Protein AF-A0A776LFB0-F1 (afdb_monomer)

Foldseek 3Di:
DCPVVVVVVVVVVVVLVCCVVPPVVSNVVVVVVLVVQLVVLVVVLVVVLVPDDVVCSCVSSVVSSVSSD

Organism: Escherichia coli (NCBI:txid562)

Radius of gyration: 17.64 Å; Cα contacts (8 Å, |Δi|>4): 37; chains: 1; bounding box: 38×24×42 Å

pLDDT: m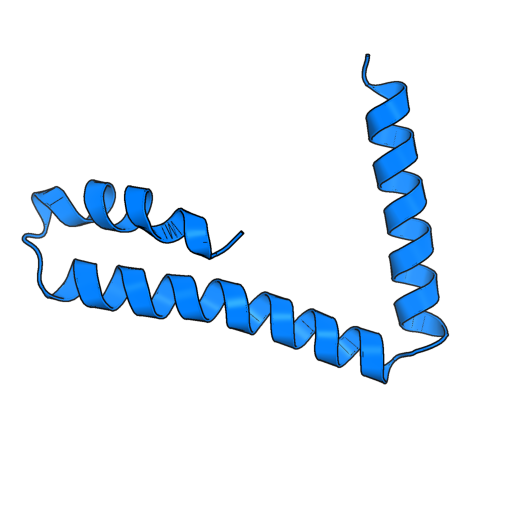ean 97.79, std 2.55, range [77.62, 98.69]

Sequence (69 aa):
MFTDTITKCAANAARIARLSANNPLGFWVSSAMAGAYVGLGIILIFTLGNLLDPSVRPLVMGATFGIAL

Structure (mmCIF, N/CA/C/O backbone):
data_AF-A0A776LFB0-F1
#
_entry.id   AF-A0A776LFB0-F1
#
loop_
_atom_site.group_PDB
_atom_site.id
_atom_site.type_symbol
_atom_site.label_atom_id
_atom_site.label_alt_id
_atom_site.label_comp_id
_atom_site.label_asym_id
_atom_site.label_entity_id
_atom_site.label_seq_id
_atom_site.pdbx_PDB_ins_code
_atom_site.Cartn_x
_atom_site.Cartn_y
_atom_site.Cartn_z
_atom_site.occupancy
_atom_site.B_iso_or_equiv
_atom_site.auth_seq_id
_atom_site.auth_comp_id
_atom_site.auth_asym_id
_atom_site.auth_atom_id
_atom_site.pdbx_PDB_model_num
ATOM 1 N N . MET A 1 1 ? -22.380 14.600 -2.117 1.00 77.62 1 MET A N 1
ATOM 2 C CA . MET A 1 1 ? -21.392 13.823 -2.900 1.00 77.62 1 MET A CA 1
ATOM 3 C C . MET A 1 1 ? -20.275 13.240 -2.034 1.00 77.62 1 MET A C 1
ATOM 5 O O . MET A 1 1 ? -19.956 12.080 -2.224 1.00 77.62 1 MET A O 1
ATOM 9 N N . PHE A 1 2 ? -19.700 13.979 -1.072 1.00 94.31 2 PHE A N 1
ATOM 10 C CA . PHE A 1 2 ? -18.592 13.462 -0.241 1.00 94.31 2 PHE A CA 1
ATOM 11 C C . PHE A 1 2 ? -19.012 12.874 1.112 1.00 94.31 2 PHE A C 1
ATOM 13 O O . PHE A 1 2 ? -18.274 12.071 1.675 1.00 94.31 2 PHE A O 1
ATOM 20 N N . THR A 1 3 ? -20.190 13.245 1.625 1.00 96.31 3 THR A N 1
ATOM 21 C CA . THR A 1 3 ? -20.667 12.847 2.959 1.00 96.31 3 THR A CA 1
ATOM 22 C C . THR A 1 3 ? -20.696 11.331 3.141 1.00 96.31 3 THR A C 1
ATOM 24 O O . THR A 1 3 ? -20.211 10.836 4.151 1.00 96.31 3 THR A O 1
ATOM 27 N N . ASP A 1 4 ? -21.168 10.578 2.146 1.00 96.69 4 ASP A N 1
ATOM 28 C CA . ASP A 1 4 ? -21.238 9.115 2.237 1.00 96.69 4 ASP A CA 1
ATOM 29 C C . ASP A 1 4 ? -19.850 8.469 2.303 1.00 96.69 4 ASP A C 1
ATOM 31 O O . ASP A 1 4 ? -19.623 7.542 3.081 1.00 96.69 4 ASP A O 1
ATOM 35 N N . THR A 1 5 ? -18.893 8.977 1.522 1.00 97.56 5 THR A N 1
ATOM 36 C CA . THR A 1 5 ? -17.501 8.509 1.551 1.00 97.56 5 THR A CA 1
ATOM 37 C C . THR A 1 5 ? -16.844 8.836 2.890 1.00 97.56 5 THR A C 1
ATOM 39 O O . THR A 1 5 ? -16.184 7.976 3.469 1.00 97.56 5 THR A O 1
ATOM 42 N N . ILE A 1 6 ? -17.084 10.036 3.429 1.00 98.00 6 ILE A N 1
ATOM 43 C CA . ILE A 1 6 ? -16.600 10.440 4.758 1.00 98.00 6 ILE A CA 1
ATOM 44 C C . ILE A 1 6 ? -17.155 9.498 5.833 1.00 98.00 6 ILE A C 1
ATOM 46 O O . ILE A 1 6 ? -16.389 8.972 6.643 1.00 98.00 6 ILE A O 1
ATOM 50 N N . THR A 1 7 ? -18.457 9.208 5.803 1.00 98.06 7 THR A N 1
ATOM 51 C CA . THR A 1 7 ? -19.097 8.289 6.755 1.00 98.06 7 THR A CA 1
ATOM 52 C C . THR A 1 7 ? -18.535 6.869 6.648 1.00 98.06 7 THR A C 1
ATOM 54 O O . THR A 1 7 ? -18.282 6.233 7.672 1.00 98.06 7 THR A O 1
ATOM 57 N N . LYS A 1 8 ? -18.257 6.369 5.435 1.00 98.38 8 LYS A N 1
ATOM 58 C CA . LYS A 1 8 ? -17.603 5.060 5.235 1.00 98.38 8 LYS A CA 1
ATOM 59 C C . LYS A 1 8 ? -16.192 5.023 5.827 1.00 98.38 8 LYS A C 1
ATOM 61 O O . LYS A 1 8 ? -15.842 4.053 6.502 1.00 98.38 8 LYS A O 1
ATOM 66 N N . CYS A 1 9 ? -15.398 6.075 5.629 1.00 98.31 9 CYS A N 1
ATOM 67 C CA . CYS A 1 9 ? -14.067 6.183 6.227 1.00 98.31 9 CYS A CA 1
ATOM 68 C C . CYS A 1 9 ? -14.138 6.223 7.762 1.00 98.31 9 CYS A C 1
ATOM 70 O O . CYS A 1 9 ? -13.390 5.500 8.422 1.00 98.31 9 CYS A O 1
ATOM 72 N N . ALA A 1 10 ? -15.077 6.985 8.333 1.00 98.38 10 ALA A N 1
ATOM 73 C CA . ALA A 1 10 ? -15.299 7.045 9.778 1.00 98.38 10 ALA A CA 1
ATOM 74 C C . ALA A 1 10 ? -15.712 5.678 10.360 1.00 98.38 10 ALA A C 1
ATOM 76 O O . ALA A 1 10 ? -15.176 5.240 11.381 1.00 98.38 10 ALA A O 1
ATOM 77 N N . ALA A 1 11 ? -16.600 4.952 9.675 1.00 98.56 11 ALA A N 1
ATOM 78 C CA . ALA A 1 11 ? -16.991 3.600 10.066 1.00 98.56 11 ALA A CA 1
ATOM 79 C C . ALA A 1 11 ? -15.805 2.616 10.022 1.00 98.56 11 ALA A C 1
ATOM 81 O O . ALA A 1 11 ? -15.640 1.798 10.934 1.00 98.56 11 ALA A O 1
ATOM 82 N N . ASN A 1 12 ? -14.941 2.710 9.003 1.00 98.56 12 ASN A N 1
ATOM 83 C CA . ASN A 1 12 ? -13.728 1.896 8.927 1.00 98.56 12 ASN A CA 1
ATOM 84 C C . ASN A 1 12 ? -12.727 2.246 10.041 1.00 98.56 12 ASN A C 1
ATOM 86 O O . ASN A 1 12 ? -12.146 1.336 10.626 1.00 98.56 12 ASN A O 1
ATOM 90 N N . ALA A 1 13 ? -12.575 3.523 10.403 1.00 98.62 13 ALA A N 1
ATOM 91 C CA . ALA A 1 13 ? -11.731 3.933 11.528 1.00 98.62 13 ALA A CA 1
ATOM 92 C C . ALA A 1 13 ? -12.200 3.297 12.849 1.00 98.62 13 ALA A C 1
ATOM 94 O O . ALA A 1 13 ? -11.402 2.689 13.564 1.00 98.62 13 ALA A O 1
ATOM 95 N N . ALA A 1 14 ? -13.508 3.321 13.127 1.00 98.56 14 ALA A N 1
ATOM 96 C CA . ALA A 1 14 ? -14.080 2.649 14.295 1.00 98.56 14 ALA A CA 1
ATOM 97 C C . ALA A 1 14 ? -13.893 1.118 14.257 1.00 98.56 14 ALA A C 1
ATOM 99 O O . ALA A 1 14 ? -13.751 0.469 15.296 1.00 98.56 14 ALA A O 1
ATOM 100 N N . ARG A 1 15 ? -13.890 0.501 13.068 1.00 98.56 15 ARG A N 1
ATOM 101 C CA . ARG A 1 15 ? -13.577 -0.928 12.898 1.00 98.56 15 ARG A CA 1
ATOM 102 C C . ARG A 1 15 ? -12.103 -1.223 13.198 1.00 98.56 15 ARG A C 1
ATOM 104 O O . ARG A 1 15 ? -11.831 -2.190 13.901 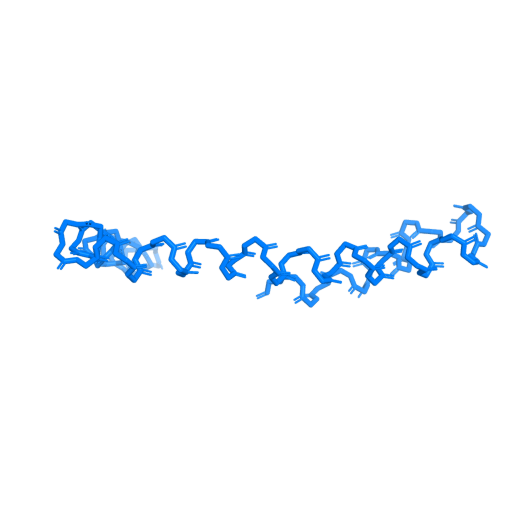1.00 98.56 15 ARG A O 1
ATOM 111 N N . ILE A 1 16 ? -11.175 -0.398 12.711 1.00 98.44 16 ILE A N 1
ATOM 112 C CA . ILE A 1 16 ? -9.732 -0.539 12.965 1.00 98.44 16 ILE A CA 1
ATOM 113 C C . ILE A 1 16 ? -9.431 -0.376 14.460 1.00 98.44 16 ILE A C 1
ATOM 115 O O . ILE A 1 16 ? -8.731 -1.210 15.029 1.00 98.44 16 ILE A O 1
ATOM 119 N N . ALA A 1 17 ? -10.015 0.632 15.117 1.00 98.50 17 ALA A N 1
ATOM 120 C CA . ALA A 1 17 ? -9.850 0.848 16.556 1.00 98.50 17 ALA A CA 1
ATOM 121 C C . ALA A 1 17 ? -10.331 -0.360 17.379 1.00 98.50 17 ALA A C 1
ATOM 123 O O . ALA A 1 17 ? -9.619 -0.833 18.263 1.00 98.50 17 ALA A O 1
ATOM 124 N N . ARG A 1 18 ? -11.502 -0.919 17.037 1.00 98.50 18 ARG A N 1
ATOM 125 C CA . ARG A 1 18 ? -12.015 -2.145 17.670 1.00 98.50 18 ARG A CA 1
ATOM 126 C C . ARG A 1 18 ? -11.127 -3.360 17.412 1.00 98.50 18 ARG A C 1
ATOM 128 O O . ARG A 1 18 ? -10.925 -4.145 18.329 1.00 98.50 18 ARG A O 1
ATOM 135 N N . LEU A 1 19 ? -10.597 -3.522 16.197 1.00 98.44 19 LEU A N 1
ATOM 136 C CA . LEU A 1 19 ? -9.674 -4.617 15.879 1.00 98.44 19 LEU A CA 1
ATOM 137 C C . LEU A 1 19 ? -8.402 -4.523 16.730 1.00 98.44 19 LEU A C 1
ATOM 139 O O . LEU A 1 19 ? -7.994 -5.520 17.311 1.00 98.44 19 LEU A O 1
ATOM 143 N N . SER A 1 20 ? -7.829 -3.324 16.842 1.00 98.12 20 SER A N 1
ATOM 144 C CA . SER A 1 20 ? -6.630 -3.069 17.643 1.00 98.12 20 SER A CA 1
ATOM 145 C C . SER A 1 20 ? -6.844 -3.380 19.130 1.00 98.12 20 SER A C 1
ATOM 147 O O . SER A 1 20 ? -6.050 -4.106 19.724 1.00 98.12 20 SER A O 1
ATOM 149 N N . ALA A 1 21 ? -7.950 -2.907 19.718 1.00 98.06 21 ALA A N 1
ATOM 150 C CA . ALA A 1 21 ? -8.233 -3.100 21.141 1.00 98.06 21 ALA A CA 1
ATOM 151 C C . ALA A 1 21 ? -8.662 -4.535 21.493 1.00 98.06 21 ALA A C 1
ATOM 153 O O . ALA A 1 21 ? -8.247 -5.073 22.516 1.00 98.06 21 ALA A O 1
ATOM 154 N N . ASN A 1 22 ? -9.495 -5.159 20.654 1.00 98.38 22 ASN A N 1
ATOM 155 C CA . ASN A 1 22 ? -10.170 -6.410 21.008 1.00 98.38 22 ASN A CA 1
ATOM 156 C C . ASN A 1 22 ? -9.480 -7.654 20.430 1.00 98.38 22 ASN A C 1
ATOM 158 O O . ASN A 1 22 ? -9.741 -8.762 20.893 1.00 98.38 22 ASN A O 1
ATOM 162 N N . ASN A 1 23 ? -8.642 -7.504 19.400 1.00 97.81 23 ASN A N 1
ATOM 163 C CA . ASN A 1 23 ? -7.927 -8.610 18.763 1.00 97.81 23 ASN A CA 1
ATOM 164 C C . ASN A 1 23 ? -6.530 -8.164 18.277 1.00 97.81 23 ASN A C 1
ATOM 166 O O . ASN A 1 23 ? -6.301 -8.021 17.068 1.00 97.81 23 ASN A O 1
ATOM 170 N N . PRO A 1 24 ? -5.572 -7.972 19.202 1.00 95.88 24 PRO A N 1
ATOM 171 C CA . PRO A 1 24 ? -4.233 -7.488 18.870 1.00 95.88 24 PRO A CA 1
ATOM 172 C C . PRO A 1 24 ? -3.478 -8.433 17.926 1.00 95.88 24 PRO A C 1
ATOM 174 O O . PRO A 1 24 ? -2.768 -7.967 17.040 1.00 95.88 24 PRO A O 1
ATOM 177 N N . LEU A 1 25 ? -3.665 -9.754 18.049 1.00 98.12 25 LEU A N 1
ATOM 178 C CA . LEU A 1 25 ? -3.055 -10.722 17.131 1.00 98.12 25 LEU A CA 1
ATOM 179 C C . LEU A 1 25 ? -3.576 -10.518 15.704 1.00 98.12 25 LEU A C 1
ATOM 181 O O . LEU A 1 25 ? -2.785 -10.416 14.770 1.00 98.12 25 LEU A O 1
ATOM 185 N N . GLY A 1 26 ? -4.895 -10.393 15.531 1.00 98.19 26 GLY A N 1
ATOM 186 C CA . GLY A 1 26 ? -5.500 -10.108 14.230 1.00 98.19 26 GLY A CA 1
ATOM 187 C C . GLY A 1 26 ? -5.042 -8.769 13.646 1.00 98.19 26 GLY A C 1
ATOM 188 O O . GLY A 1 26 ? -4.800 -8.673 12.441 1.00 98.19 26 GLY A O 1
ATOM 189 N N . PHE A 1 27 ? -4.861 -7.747 14.485 1.00 98.50 27 PHE A N 1
ATOM 190 C CA . PHE A 1 27 ? -4.311 -6.458 14.065 1.00 98.50 27 PHE A CA 1
ATOM 191 C C . PHE A 1 27 ? -2.873 -6.588 13.535 1.00 98.50 27 PHE A C 1
ATOM 193 O O . PHE A 1 27 ? -2.578 -6.111 12.439 1.00 98.50 27 PHE A O 1
ATOM 200 N N . TRP A 1 28 ? -1.992 -7.283 14.258 1.00 98.44 28 TRP A N 1
ATOM 201 C CA . TRP A 1 28 ? -0.604 -7.488 13.833 1.00 98.44 28 TRP A CA 1
ATOM 202 C C . TRP A 1 28 ? -0.490 -8.349 12.578 1.00 98.44 28 TRP A C 1
ATOM 204 O O . TRP A 1 28 ? 0.225 -7.975 11.652 1.00 98.44 28 TRP A O 1
ATOM 214 N N . VAL A 1 29 ? -1.227 -9.460 12.509 1.00 98.62 29 VAL A N 1
ATOM 215 C CA . VAL A 1 29 ? -1.220 -10.344 11.334 1.00 98.62 29 VAL A CA 1
ATOM 216 C C . VAL A 1 29 ? -1.732 -9.604 10.100 1.00 98.62 29 VAL A C 1
ATOM 218 O O . VAL A 1 29 ? -1.073 -9.626 9.066 1.00 98.62 29 VAL A O 1
ATOM 221 N N . SER A 1 30 ? -2.855 -8.886 10.200 1.00 97.81 30 SER A N 1
ATOM 222 C CA . SER A 1 30 ? -3.384 -8.121 9.060 1.00 97.81 30 SER A CA 1
ATOM 223 C C . SER A 1 30 ? -2.458 -6.977 8.629 1.00 97.81 30 SER A C 1
ATOM 225 O O . SER A 1 30 ? -2.312 -6.731 7.433 1.00 97.81 30 SER A O 1
ATOM 227 N N . SER A 1 31 ? -1.770 -6.330 9.574 1.00 98.25 31 SER A N 1
ATOM 228 C CA . SER A 1 31 ? -0.751 -5.317 9.269 1.00 98.25 31 SER A CA 1
ATOM 229 C C . SER A 1 31 ? 0.464 -5.927 8.561 1.00 98.25 31 SER A C 1
ATOM 231 O O . SER A 1 31 ? 0.949 -5.373 7.575 1.00 98.25 31 SER A O 1
ATOM 233 N N . ALA A 1 32 ? 0.924 -7.101 9.007 1.00 98.50 32 ALA A N 1
ATOM 234 C CA . ALA A 1 32 ? 2.004 -7.837 8.354 1.00 98.50 32 ALA A CA 1
ATOM 235 C C . ALA A 1 32 ? 1.614 -8.292 6.937 1.00 98.50 32 ALA A C 1
ATOM 237 O O . ALA A 1 32 ? 2.422 -8.186 6.016 1.00 98.50 32 ALA A O 1
ATOM 238 N N . MET A 1 33 ? 0.367 -8.734 6.737 1.00 98.25 33 MET A N 1
ATOM 239 C CA . MET A 1 33 ? -0.159 -9.102 5.418 1.00 98.25 33 MET A CA 1
ATOM 240 C C . MET A 1 3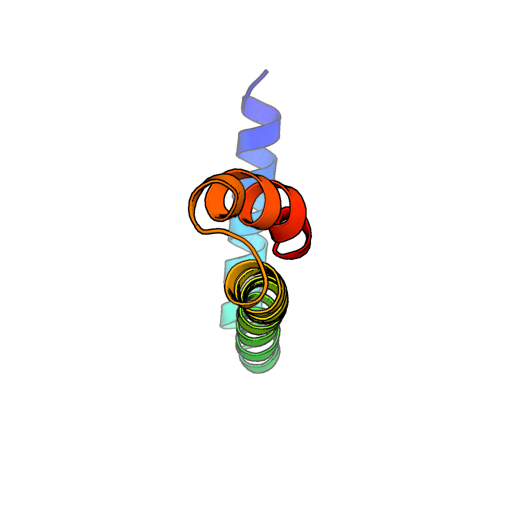3 ? -0.151 -7.918 4.447 1.00 98.25 33 MET A C 1
ATOM 242 O O . MET A 1 33 ? 0.284 -8.085 3.312 1.00 98.25 33 MET A O 1
ATOM 246 N N . ALA A 1 34 ? -0.558 -6.722 4.889 1.00 98.44 34 ALA A N 1
ATOM 247 C CA . ALA A 1 34 ? -0.490 -5.521 4.055 1.00 98.44 34 ALA A CA 1
ATOM 248 C C . ALA A 1 34 ? 0.949 -5.245 3.580 1.00 98.44 34 ALA A C 1
ATOM 250 O O . ALA A 1 34 ? 1.175 -5.001 2.397 1.00 98.44 34 ALA A O 1
ATOM 251 N N . GLY A 1 35 ? 1.934 -5.368 4.478 1.00 98.31 35 GLY A N 1
ATOM 252 C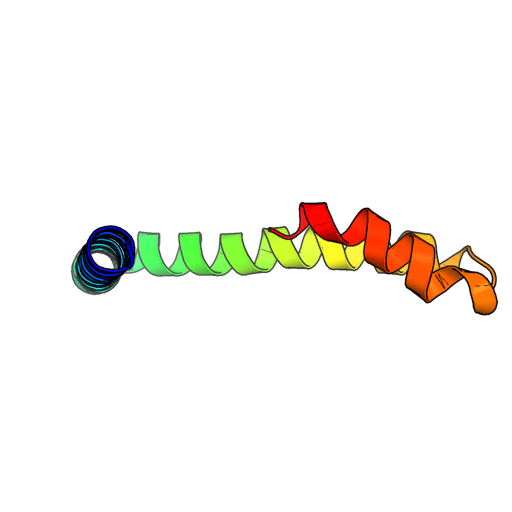 CA . GLY A 1 35 ? 3.350 -5.266 4.116 1.00 98.31 35 GLY A CA 1
ATOM 253 C C . GLY A 1 35 ? 3.802 -6.352 3.135 1.00 98.31 35 GLY A C 1
ATOM 254 O O . GLY A 1 35 ? 4.507 -6.054 2.173 1.00 98.31 35 GLY A O 1
ATOM 255 N N . ALA A 1 36 ? 3.369 -7.600 3.333 1.00 98.62 36 ALA A N 1
ATOM 256 C CA . ALA A 1 36 ? 3.711 -8.713 2.453 1.00 98.62 36 ALA A CA 1
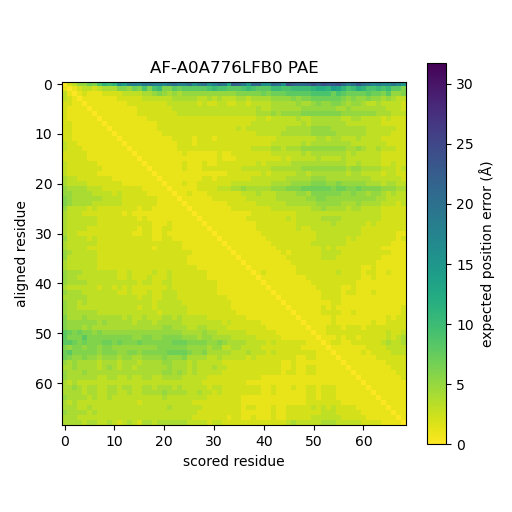ATOM 257 C C . ALA A 1 36 ? 3.148 -8.532 1.034 1.00 98.62 36 ALA A C 1
ATOM 259 O O . ALA A 1 36 ? 3.881 -8.729 0.069 1.00 98.62 36 ALA A O 1
ATOM 260 N N . TYR A 1 37 ? 1.888 -8.112 0.886 1.00 98.19 37 TYR A N 1
ATOM 261 C CA . TYR A 1 37 ? 1.270 -7.885 -0.426 1.00 98.19 37 TYR A CA 1
ATOM 262 C C . TYR A 1 37 ? 1.972 -6.775 -1.213 1.00 98.19 37 TYR A C 1
ATOM 264 O O . TYR A 1 37 ? 2.316 -6.971 -2.379 1.00 98.19 37 TYR A O 1
ATOM 272 N N . VAL A 1 38 ? 2.301 -5.661 -0.553 1.00 98.56 38 VAL A N 1
ATOM 273 C CA . VAL A 1 38 ? 3.107 -4.596 -1.168 1.00 98.56 38 VAL A CA 1
ATOM 274 C C . VAL A 1 38 ? 4.511 -5.103 -1.515 1.00 98.56 38 VAL A C 1
ATOM 276 O O . VAL A 1 38 ? 5.015 -4.848 -2.609 1.00 98.56 38 VAL A O 1
ATOM 279 N N . GLY A 1 39 ? 5.137 -5.864 -0.614 1.00 98.44 39 GLY A N 1
ATOM 280 C CA . GLY A 1 39 ? 6.456 -6.461 -0.818 1.00 98.44 39 GLY A CA 1
ATOM 281 C C . GLY A 1 39 ? 6.517 -7.409 -2.019 1.00 98.44 39 GLY A C 1
ATOM 282 O O . GLY A 1 39 ? 7.492 -7.379 -2.766 1.00 98.44 39 GLY A O 1
ATOM 283 N N . LEU A 1 40 ? 5.466 -8.197 -2.268 1.00 98.56 40 LEU A N 1
ATOM 284 C CA . LEU A 1 40 ? 5.362 -9.035 -3.468 1.00 98.56 40 LEU A CA 1
ATOM 285 C C . LEU A 1 40 ? 5.350 -8.190 -4.749 1.00 98.56 40 LEU A C 1
ATOM 287 O O . LEU A 1 40 ? 6.039 -8.532 -5.712 1.00 98.56 40 LEU A O 1
ATOM 291 N N . GLY A 1 41 ? 4.641 -7.057 -4.742 1.00 98.38 41 GLY A N 1
ATOM 292 C CA . GLY A 1 41 ? 4.692 -6.082 -5.833 1.00 98.38 41 GLY A CA 1
ATOM 293 C C . GLY A 1 41 ? 6.103 -5.529 -6.053 1.00 98.38 41 GLY A C 1
ATOM 294 O O . GLY A 1 41 ? 6.568 -5.468 -7.189 1.00 98.38 41 GLY A O 1
ATOM 295 N N . ILE A 1 42 ? 6.822 -5.196 -4.975 1.00 98.62 42 ILE A N 1
ATOM 296 C CA . ILE A 1 42 ? 8.220 -4.742 -5.043 1.00 98.62 42 ILE A CA 1
ATOM 297 C C . ILE A 1 42 ? 9.119 -5.813 -5.672 1.00 98.62 42 ILE A C 1
ATOM 299 O O . ILE A 1 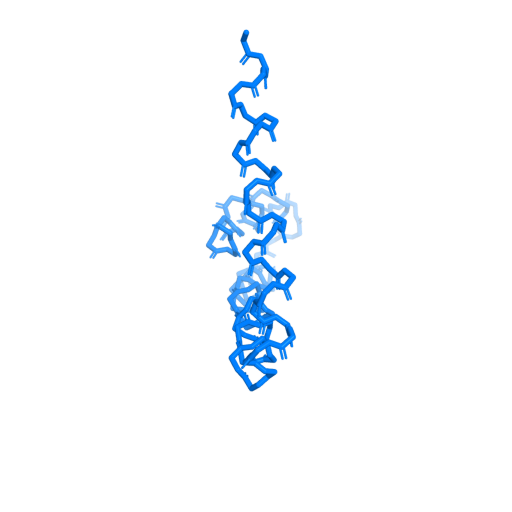42 ? 9.847 -5.514 -6.617 1.00 98.62 42 ILE A O 1
ATOM 303 N N . ILE A 1 43 ? 9.044 -7.063 -5.206 1.00 98.69 43 ILE A N 1
ATOM 304 C CA . ILE A 1 43 ? 9.837 -8.173 -5.759 1.00 98.69 43 ILE A CA 1
ATOM 305 C C . ILE A 1 43 ? 9.604 -8.297 -7.268 1.00 98.69 43 ILE A C 1
ATOM 307 O O . ILE A 1 43 ? 10.568 -8.394 -8.030 1.00 98.69 43 ILE A O 1
ATOM 311 N N . LEU A 1 44 ? 8.345 -8.243 -7.711 1.00 98.44 44 LEU A N 1
ATOM 312 C CA . LEU A 1 44 ? 7.983 -8.317 -9.125 1.00 98.44 44 LEU A CA 1
ATOM 313 C C . LEU A 1 44 ? 8.619 -7.184 -9.939 1.00 98.44 44 LEU A C 1
ATOM 315 O O . LEU A 1 44 ? 9.331 -7.448 -10.910 1.00 98.44 44 LEU A O 1
ATOM 319 N N . ILE A 1 45 ? 8.389 -5.927 -9.550 1.00 98.50 45 ILE A N 1
ATOM 320 C CA . ILE A 1 45 ? 8.837 -4.790 -10.361 1.00 98.50 45 ILE A CA 1
ATOM 321 C C . ILE A 1 45 ? 10.358 -4.662 -10.374 1.00 98.50 45 ILE A C 1
ATOM 323 O O . ILE A 1 45 ? 10.922 -4.303 -11.402 1.00 98.50 45 ILE A O 1
ATOM 327 N N . PHE A 1 46 ? 11.045 -4.997 -9.279 1.00 98.38 46 PHE A N 1
ATOM 328 C CA . PHE A 1 46 ? 12.507 -4.992 -9.253 1.00 98.38 46 PHE A CA 1
ATOM 329 C C . PHE A 1 46 ? 13.081 -6.123 -10.106 1.00 98.38 46 PHE A C 1
ATOM 331 O O . PHE A 1 46 ? 14.079 -5.916 -10.792 1.00 98.38 46 PHE A O 1
ATOM 338 N N . THR A 1 47 ? 12.423 -7.285 -10.134 1.00 98.62 47 THR A N 1
ATOM 339 C CA . THR A 1 47 ? 12.817 -8.408 -10.995 1.00 98.62 47 THR A CA 1
ATOM 340 C C . THR A 1 47 ? 12.679 -8.042 -12.474 1.00 98.62 47 THR A C 1
ATOM 342 O O . THR A 1 47 ? 13.621 -8.237 -13.240 1.00 98.62 47 THR A O 1
ATOM 345 N N . LEU A 1 48 ? 11.549 -7.449 -12.878 1.00 98.19 48 LEU A N 1
ATOM 346 C CA . LEU A 1 48 ? 11.353 -6.958 -14.248 1.00 98.19 48 LEU A CA 1
ATOM 347 C C . LEU A 1 48 ? 12.322 -5.818 -14.580 1.00 98.19 48 LEU A C 1
ATOM 349 O O . LEU A 1 48 ? 12.992 -5.849 -15.608 1.00 98.19 48 LEU A O 1
ATOM 353 N N . GLY A 1 49 ? 12.442 -4.828 -13.695 1.00 98.06 49 GLY A N 1
ATOM 354 C CA . GLY A 1 49 ? 13.305 -3.668 -13.888 1.00 98.06 49 GLY A CA 1
ATOM 355 C C . GLY A 1 49 ? 14.778 -4.038 -14.049 1.00 98.06 49 GLY A C 1
ATOM 356 O O . GLY A 1 49 ? 15.468 -3.440 -14.869 1.00 98.06 49 GLY A O 1
ATOM 357 N N . ASN A 1 50 ? 15.257 -5.055 -13.330 1.00 98.25 50 ASN A N 1
ATOM 358 C CA . ASN A 1 50 ? 16.643 -5.509 -13.425 1.00 98.25 50 ASN A CA 1
ATOM 359 C C . ASN A 1 50 ? 16.998 -6.097 -14.804 1.00 98.25 50 ASN A C 1
ATOM 361 O O . ASN A 1 50 ? 18.146 -6.005 -15.228 1.00 98.25 50 ASN A O 1
ATOM 365 N N . LEU A 1 51 ? 16.019 -6.670 -15.510 1.00 97.94 51 LEU A N 1
ATOM 366 C CA . LEU A 1 51 ? 16.204 -7.311 -16.818 1.00 97.94 51 LEU A CA 1
ATOM 367 C C . LEU A 1 51 ? 15.973 -6.367 -18.006 1.00 97.94 51 LEU A C 1
ATOM 369 O O . LEU A 1 51 ? 16.251 -6.734 -19.146 1.00 97.94 51 LEU A O 1
ATOM 373 N N . LEU A 1 52 ? 15.449 -5.168 -17.754 1.00 97.81 52 LEU A N 1
ATOM 374 C CA . LEU A 1 52 ? 15.054 -4.220 -18.789 1.00 97.81 52 LEU A CA 1
ATOM 375 C C . LEU A 1 52 ? 16.035 -3.054 -18.916 1.00 97.81 52 LEU A C 1
ATOM 377 O O . LEU A 1 52 ? 16.688 -2.642 -17.946 1.00 97.81 52 LEU A O 1
ATOM 381 N N . ASP A 1 53 ? 16.080 -2.489 -20.124 1.00 98.00 53 ASP A N 1
ATOM 382 C CA . ASP A 1 53 ? 16.829 -1.271 -20.423 1.00 98.00 53 ASP A CA 1
ATOM 383 C C . ASP A 1 53 ? 16.389 -0.116 -19.500 1.00 98.00 53 ASP A C 1
ATOM 385 O O . ASP A 1 53 ? 15.183 0.060 -19.278 1.00 98.00 53 ASP A O 1
ATOM 389 N N . PRO A 1 54 ? 17.323 0.691 -18.957 1.00 97.88 54 PRO A N 1
AT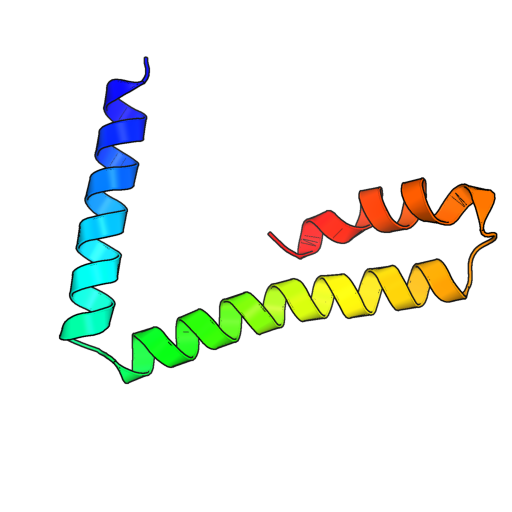OM 390 C CA . PRO A 1 54 ? 16.994 1.776 -18.038 1.00 97.88 54 PRO A CA 1
ATOM 391 C C . PRO A 1 54 ? 15.920 2.748 -18.540 1.00 97.88 54 PRO A C 1
ATOM 393 O O . PRO A 1 54 ? 15.142 3.242 -17.724 1.00 97.88 54 PRO A O 1
ATOM 396 N N . SER A 1 55 ? 15.836 2.995 -19.852 1.00 98.31 55 SER A N 1
ATOM 397 C CA . SER A 1 55 ? 14.879 3.944 -20.437 1.00 98.31 55 SER A CA 1
ATOM 398 C C . SER A 1 55 ? 13.416 3.502 -20.315 1.00 98.31 55 SER A C 1
ATOM 400 O O . SER A 1 55 ? 12.529 4.352 -20.244 1.00 98.31 55 SER A O 1
ATOM 402 N N . VAL A 1 56 ? 13.145 2.193 -20.229 1.00 98.19 56 VAL A N 1
ATOM 403 C CA . VAL A 1 56 ? 11.774 1.648 -20.161 1.00 98.19 56 VAL A CA 1
ATOM 404 C C . VAL A 1 56 ? 11.347 1.232 -18.753 1.00 98.19 56 VAL A C 1
ATOM 406 O O . VAL A 1 56 ? 10.168 0.951 -18.525 1.00 98.19 56 VAL A O 1
ATOM 409 N N . ARG A 1 57 ? 12.274 1.211 -17.784 1.00 98.25 57 ARG A N 1
ATOM 410 C CA . ARG A 1 57 ? 11.996 0.767 -16.406 1.00 98.25 57 ARG A CA 1
ATOM 411 C C . ARG A 1 57 ? 10.828 1.509 -15.754 1.00 98.25 57 ARG A C 1
ATOM 413 O O . ARG A 1 57 ? 9.953 0.814 -15.245 1.00 98.25 57 ARG A O 1
ATOM 420 N N . PRO A 1 58 ? 10.730 2.856 -15.786 1.00 98.31 58 PRO A N 1
ATOM 421 C CA . PRO A 1 58 ? 9.622 3.549 -15.126 1.00 98.31 58 PRO A CA 1
ATOM 422 C C . PRO A 1 58 ? 8.254 3.145 -15.687 1.00 98.31 58 PRO A C 1
ATOM 424 O O . PRO A 1 58 ? 7.305 2.976 -14.924 1.00 98.31 58 PRO A O 1
ATOM 427 N N . LEU A 1 59 ? 8.170 2.931 -17.005 1.00 98.31 59 LEU A N 1
ATOM 428 C CA . LEU A 1 59 ? 6.940 2.51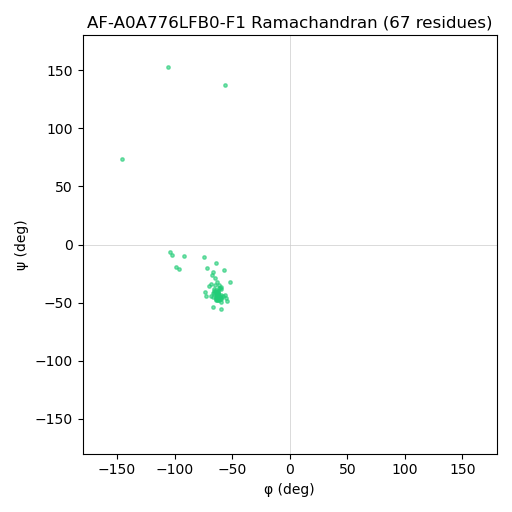6 -17.672 1.00 98.31 59 LEU A CA 1
ATOM 429 C C . LEU A 1 59 ? 6.529 1.105 -17.242 1.00 98.31 59 LEU A C 1
ATOM 431 O O . LEU A 1 59 ? 5.405 0.908 -16.788 1.00 98.31 59 LEU A O 1
ATOM 435 N N . VAL A 1 60 ? 7.433 0.128 -17.356 1.00 98.25 60 VAL A N 1
ATOM 436 C CA . VAL A 1 60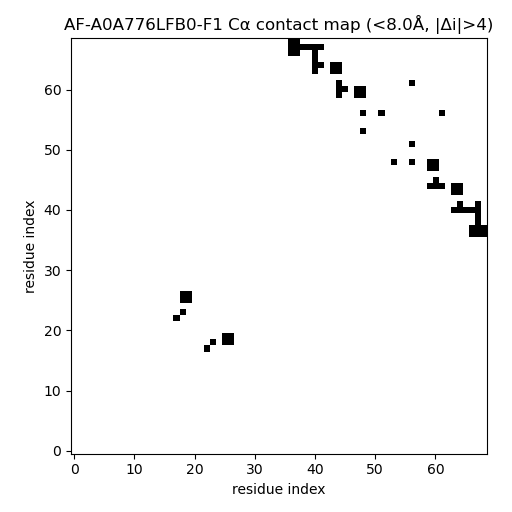 ? 7.099 -1.278 -17.079 1.00 98.25 60 VAL A CA 1
ATOM 437 C C . VAL A 1 60 ? 6.919 -1.529 -15.584 1.00 98.25 60 VAL A C 1
ATOM 439 O O . VAL A 1 60 ? 5.946 -2.169 -15.187 1.00 98.25 60 VAL A O 1
ATOM 442 N N . MET A 1 61 ? 7.810 -0.998 -14.742 1.00 98.44 61 MET A N 1
ATOM 443 C CA . MET A 1 61 ? 7.695 -1.124 -13.287 1.00 98.44 61 MET A CA 1
ATOM 444 C C . MET A 1 61 ? 6.429 -0.427 -12.779 1.00 98.44 61 MET A C 1
ATOM 446 O O . MET A 1 61 ? 5.704 -1.005 -11.979 1.00 98.44 61 MET A O 1
ATOM 450 N N . GLY A 1 62 ? 6.104 0.769 -13.284 1.00 98.12 62 GLY A N 1
ATOM 451 C CA . GLY A 1 62 ? 4.874 1.473 -12.918 1.00 98.12 62 GLY A CA 1
ATOM 452 C C . GLY A 1 62 ? 3.609 0.729 -13.355 1.00 98.12 62 GLY A C 1
ATOM 453 O O . GLY A 1 62 ? 2.701 0.538 -12.550 1.00 98.12 62 GLY A O 1
ATOM 454 N N . ALA A 1 63 ? 3.570 0.243 -14.599 1.00 98.38 63 ALA A N 1
ATOM 455 C CA . ALA A 1 63 ? 2.416 -0.476 -15.142 1.00 98.38 63 ALA A CA 1
ATOM 456 C C . ALA A 1 63 ? 2.155 -1.830 -14.457 1.00 98.38 63 ALA A C 1
ATOM 458 O O . ALA A 1 63 ? 1.030 -2.322 -14.486 1.00 98.38 63 ALA A O 1
ATOM 459 N N . THR A 1 64 ? 3.174 -2.432 -13.836 1.00 98.19 64 THR A N 1
ATOM 460 C CA . THR A 1 64 ? 3.069 -3.744 -13.172 1.00 98.19 64 THR A CA 1
ATOM 461 C C . THR A 1 64 ? 3.014 -3.669 -11.644 1.00 98.19 64 THR A C 1
ATOM 463 O O . THR A 1 64 ? 2.727 -4.678 -11.004 1.00 98.19 64 THR A O 1
ATOM 466 N N . PHE A 1 65 ? 3.195 -2.489 -11.033 1.00 98.31 65 PHE A N 1
ATOM 467 C CA . PHE A 1 65 ? 3.118 -2.331 -9.573 1.00 98.31 65 PHE A CA 1
ATOM 468 C C . PHE A 1 65 ? 1.688 -2.367 -9.014 1.00 98.31 65 PHE A C 1
ATOM 470 O O . PHE A 1 65 ? 1.506 -2.484 -7.805 1.00 98.31 65 PHE A O 1
ATOM 477 N N . GLY A 1 66 ? 0.664 -2.311 -9.873 1.00 97.94 66 GLY A N 1
ATOM 478 C CA . GLY A 1 66 ? -0.742 -2.307 -9.455 1.00 97.94 66 GLY A CA 1
ATOM 479 C C . GLY A 1 66 ? -1.158 -3.509 -8.599 1.00 97.94 66 GLY A C 1
ATOM 480 O O . GLY A 1 66 ? -2.094 -3.390 -7.831 1.00 97.94 66 GLY A O 1
ATOM 481 N N . ILE A 1 67 ? -0.440 -4.638 -8.652 1.00 97.12 67 ILE A N 1
ATOM 482 C CA . ILE A 1 67 ? -0.709 -5.803 -7.787 1.00 97.12 67 ILE A CA 1
ATOM 483 C C . ILE A 1 67 ? -0.484 -5.524 -6.286 1.00 97.12 67 ILE A C 1
ATOM 485 O O . ILE A 1 67 ? -0.921 -6.305 -5.445 1.00 97.12 67 ILE A O 1
ATOM 489 N N . ALA A 1 68 ? 0.208 -4.434 -5.936 1.00 97.38 68 ALA A N 1
ATOM 490 C CA . ALA A 1 68 ? 0.489 -4.071 -4.550 1.00 97.38 68 ALA A CA 1
ATOM 491 C C . ALA A 1 68 ? -0.742 -3.563 -3.768 1.00 97.38 68 ALA A C 1
ATOM 493 O O . ALA A 1 68 ? -0.688 -3.570 -2.535 1.00 97.38 68 ALA A O 1
ATOM 494 N N . LEU A 1 69 ? -1.810 -3.106 -4.444 1.00 95.94 69 LEU A N 1
ATOM 495 C CA . LEU A 1 69 ? -3.010 -2.511 -3.832 1.00 95.94 69 LEU A CA 1
ATOM 496 C C . LEU A 1 69 ? -4.290 -2.871 -4.595 1.00 95.94 69 LEU A C 1
ATOM 498 O O . LEU A 1 69 ? -5.296 -3.166 -3.912 1.00 95.94 69 LEU A O 1
#

InterPro domains:
  IPR023271 Aquaporin-like [G3DSA:1.20.1080.10] (1-69)

Secondary structure (DSSP, 8-state):
--HHHHHHHHHHHHHHHHHHHH-HHHHHHHHHHHHHHHHHHHHHHHHHHHHS-TTTHHHHHHHHGGGG-

Solvent-accessible surface area (backbone atoms only — not comparable to full-atom values): 3809 Å² total; per-residue (Å²): 134,60,64,68,58,52,51,52,51,52,53,49,51,57,48,51,55,48,36,49,75,77,34,52,66,61,40,51,52,55,53,50,47,55,53,50,44,34,46,52,21,49,55,51,25,52,56,55,35,73,77,44,61,80,91,51,27,67,58,54,30,58,73,57,35,64,75,36,114

Mean predicted aligned error: 2.76 Å